Protein AF-A0A915KVC7-F1 (afdb_monomer_lite)

pLDDT: mean 89.59, std 7.78, range [52.22, 97.25]

Sequence (129 aa):
MKKVAAGINKNYAKTIGIAVDYRRVNHSLESLQLNVQRLKQYQSRLILFPKKLSKPAKGDSTAEEIKLATQYQGMIMPIKQSKRVEKARAITEEEKKLRAYETLRRAISEKRLKGFREKKAKEAAEELK

Organism: Romanomermis culicivorax (NCBI:txid13658)

Structure (mmCIF, N/CA/C/O backbone):
data_AF-A0A915KVC7-F1
#
_entry.id   AF-A0A915KVC7-F1
#
loop_
_atom_site.group_PDB
_atom_site.id
_atom_site.type_symbol
_atom_site.label_atom_id
_atom_site.label_alt_id
_atom_site.label_comp_id
_atom_site.label_asym_id
_atom_site.label_entity_id
_atom_site.label_seq_id
_atom_site.pdbx_PDB_ins_code
_atom_site.Cartn_x
_atom_site.Cartn_y
_atom_site.Cartn_z
_atom_site.occupancy
_atom_site.B_iso_or_equiv
_atom_site.auth_seq_id
_atom_site.auth_comp_id
_atom_site.auth_asym_id
_atom_site.auth_atom_id
_atom_site.pdbx_PDB_model_num
ATOM 1 N N . MET A 1 1 ? 3.855 1.426 7.289 1.00 52.22 1 MET A N 1
ATOM 2 C CA . MET A 1 1 ? 2.476 1.788 6.844 1.00 52.22 1 MET A CA 1
ATOM 3 C C . MET A 1 1 ? 2.126 3.173 7.392 1.00 52.22 1 MET A C 1
ATOM 5 O O . MET A 1 1 ? 2.028 3.302 8.609 1.00 52.22 1 MET A O 1
ATOM 9 N N . LYS A 1 2 ? 1.995 4.217 6.554 1.00 54.59 2 LYS A N 1
ATOM 10 C CA . LYS A 1 2 ? 1.705 5.598 7.013 1.00 54.59 2 LYS A CA 1
ATOM 11 C C . LYS A 1 2 ? 0.273 5.702 7.579 1.00 54.59 2 LYS A C 1
ATOM 13 O O . LYS A 1 2 ? -0.660 6.041 6.865 1.00 54.59 2 LYS A O 1
ATOM 18 N N . LYS A 1 3 ? 0.111 5.394 8.871 1.00 56.16 3 LYS A N 1
ATOM 19 C CA . LYS A 1 3 ? -1.158 5.492 9.631 1.00 56.16 3 LYS A CA 1
ATOM 20 C C . LYS A 1 3 ? -1.612 6.925 9.886 1.00 56.16 3 LYS A C 1
ATOM 22 O O . LYS A 1 3 ? -2.801 7.157 10.067 1.00 56.16 3 LYS A O 1
ATOM 27 N N . VAL A 1 4 ? -0.668 7.867 9.849 1.00 60.62 4 VAL A N 1
ATOM 28 C CA . VAL A 1 4 ? -0.913 9.303 10.036 1.00 60.62 4 VAL A CA 1
ATOM 29 C C . VAL A 1 4 ? -1.982 9.805 9.061 1.00 60.62 4 VAL A C 1
ATOM 31 O O . VAL A 1 4 ? -2.880 10.529 9.465 1.00 60.62 4 VAL A O 1
ATOM 34 N N . ALA A 1 5 ? -1.974 9.319 7.814 1.00 73.19 5 ALA A N 1
ATOM 35 C CA . ALA A 1 5 ? -2.953 9.704 6.795 1.00 73.19 5 ALA A CA 1
ATOM 36 C C . ALA A 1 5 ? -4.383 9.183 7.059 1.00 73.19 5 ALA A C 1
ATOM 38 O O . ALA A 1 5 ? -5.342 9.724 6.518 1.00 73.19 5 ALA A O 1
ATOM 39 N N . ALA A 1 6 ? -4.539 8.142 7.883 1.00 81.31 6 ALA A N 1
ATOM 40 C CA . ALA A 1 6 ? -5.844 7.640 8.315 1.00 81.31 6 ALA A CA 1
ATOM 41 C C . ALA A 1 6 ? -6.291 8.229 9.668 1.00 81.31 6 ALA A C 1
ATOM 43 O O . ALA A 1 6 ? -7.367 7.884 10.139 1.00 81.31 6 ALA A O 1
ATOM 44 N N . GLY A 1 7 ? -5.479 9.081 10.307 1.00 85.75 7 GLY A N 1
ATOM 45 C CA . GLY A 1 7 ? -5.792 9.669 11.614 1.00 85.75 7 GLY A CA 1
ATOM 46 C C . GLY A 1 7 ? -5.665 8.705 12.801 1.00 85.75 7 GLY A C 1
ATOM 47 O O . GLY A 1 7 ? -6.163 9.000 13.882 1.00 85.75 7 GLY A O 1
ATOM 48 N N . ILE A 1 8 ? -5.004 7.551 12.635 1.00 86.88 8 ILE A N 1
ATOM 49 C CA . ILE A 1 8 ? -4.904 6.521 13.683 1.00 86.88 8 ILE A CA 1
ATOM 50 C C . ILE A 1 8 ? -3.520 6.557 14.331 1.00 86.88 8 ILE A C 1
ATOM 52 O O . ILE A 1 8 ? -2.500 6.347 13.665 1.00 86.88 8 ILE A O 1
ATOM 56 N N . ASN A 1 9 ? -3.472 6.751 15.650 1.00 89.25 9 ASN A N 1
ATOM 57 C CA . ASN A 1 9 ? -2.225 6.646 16.409 1.00 89.25 9 ASN A CA 1
ATOM 58 C C . ASN A 1 9 ? -1.683 5.201 16.364 1.00 89.25 9 ASN A C 1
ATOM 60 O O . ASN A 1 9 ? -2.435 4.236 16.484 1.00 89.25 9 ASN A O 1
ATOM 64 N N . LYS A 1 10 ? -0.362 5.031 16.221 1.00 87.12 10 LYS A N 1
ATOM 65 C CA . LYS A 1 10 ? 0.310 3.720 16.166 1.00 87.12 10 LYS A CA 1
ATOM 66 C C . LYS A 1 10 ? 0.043 2.840 17.392 1.00 87.12 10 LYS A C 1
ATOM 68 O O . LYS A 1 10 ? -0.081 1.629 17.226 1.00 87.12 10 LYS A O 1
ATOM 73 N N . ASN A 1 11 ? -0.043 3.434 18.581 1.00 89.94 11 ASN A N 1
ATOM 74 C CA . ASN A 1 11 ? -0.265 2.692 19.823 1.00 89.94 11 ASN A CA 1
ATOM 75 C C . ASN A 1 11 ? -1.730 2.261 19.922 1.00 89.94 11 ASN A C 1
ATOM 77 O O . ASN A 1 11 ? -2.006 1.097 20.187 1.00 89.94 11 ASN A O 1
ATOM 81 N N . TYR A 1 12 ? -2.649 3.169 19.585 1.00 89.62 12 TYR A N 1
ATOM 82 C CA . TYR A 1 12 ? -4.079 2.874 19.524 1.00 89.62 12 TYR A CA 1
ATOM 83 C C . TYR A 1 12 ? -4.419 1.833 18.447 1.00 89.62 12 TYR A C 1
ATOM 85 O O . TYR A 1 12 ? -5.225 0.942 18.665 1.00 89.62 12 TYR A O 1
ATOM 93 N N . ALA A 1 13 ? -3.743 1.864 17.296 1.00 91.62 13 ALA A N 1
ATOM 94 C CA . ALA A 1 13 ? -3.941 0.870 16.243 1.00 91.62 13 ALA A CA 1
ATOM 95 C C . ALA A 1 13 ? -3.709 -0.571 16.746 1.00 91.62 13 ALA A C 1
ATOM 97 O O . ALA A 1 13 ? -4.460 -1.469 16.378 1.00 91.62 13 ALA A O 1
ATOM 98 N N . LYS A 1 14 ? -2.705 -0.787 17.611 1.00 91.69 14 LYS A N 1
ATOM 99 C CA . LYS A 1 14 ? -2.416 -2.112 18.185 1.00 91.69 14 LYS A CA 1
ATOM 100 C C . LYS A 1 14 ? -3.537 -2.599 19.106 1.00 91.69 14 LYS A C 1
ATOM 102 O O . LYS A 1 14 ? -3.822 -3.789 19.105 1.00 91.69 14 LYS A O 1
ATOM 107 N N . THR A 1 15 ? -4.183 -1.701 19.855 1.00 91.12 15 THR A N 1
ATOM 108 C CA . THR A 1 15 ? -5.251 -2.074 20.798 1.00 91.12 15 THR A CA 1
ATOM 109 C C . THR A 1 15 ? -6.544 -2.474 20.094 1.00 91.12 15 THR A C 1
ATOM 111 O O . THR A 1 15 ? -7.278 -3.300 20.614 1.00 91.12 15 THR A O 1
ATOM 114 N N . ILE A 1 16 ? -6.802 -1.937 18.897 1.00 91.12 16 ILE A N 1
ATOM 115 C CA . ILE A 1 16 ? -7.982 -2.266 18.075 1.00 91.12 16 ILE A CA 1
ATOM 116 C C . ILE A 1 16 ? -7.727 -3.390 17.050 1.00 91.12 16 ILE A C 1
ATOM 118 O O . ILE A 1 16 ? -8.473 -3.539 16.080 1.00 91.12 16 ILE A O 1
ATOM 122 N N . GLY A 1 17 ? -6.642 -4.156 17.220 1.00 90.62 17 GLY A N 1
ATOM 123 C CA . GLY A 1 17 ? -6.339 -5.323 16.383 1.00 90.62 17 GLY A CA 1
ATOM 124 C C . GLY A 1 17 ? -5.716 -5.017 15.015 1.00 90.62 17 GLY A C 1
ATOM 125 O O . GLY A 1 17 ? -5.713 -5.874 14.136 1.00 90.62 17 GLY A O 1
ATOM 126 N N . ILE A 1 18 ? -5.162 -3.818 14.799 1.00 92.06 18 ILE A N 1
ATOM 127 C CA . ILE A 1 18 ? -4.466 -3.477 13.548 1.00 92.06 18 ILE A CA 1
ATOM 128 C C . ILE A 1 18 ? -2.964 -3.729 13.703 1.00 92.06 18 ILE A C 1
ATOM 130 O O . ILE A 1 18 ? -2.273 -3.036 14.455 1.00 92.06 18 ILE A O 1
ATOM 134 N N . ALA A 1 19 ? -2.421 -4.651 12.906 1.00 90.50 19 ALA A N 1
ATOM 135 C CA . ALA A 1 19 ? -0.983 -4.912 12.855 1.00 90.50 19 ALA A CA 1
ATOM 136 C C . ALA A 1 19 ? -0.182 -3.681 12.375 1.00 90.50 19 ALA A C 1
ATOM 138 O O . ALA A 1 19 ? -0.579 -2.929 11.475 1.00 90.50 19 ALA A O 1
ATOM 139 N N . VAL A 1 20 ? 0.970 -3.433 13.004 1.00 89.62 20 VAL A N 1
ATOM 140 C CA . VAL A 1 20 ? 1.751 -2.200 12.824 1.00 89.62 20 VAL A CA 1
ATOM 141 C C . VAL A 1 20 ? 3.196 -2.513 12.472 1.00 89.62 20 VAL A C 1
ATOM 143 O O . VAL A 1 20 ? 3.964 -2.893 13.346 1.00 89.62 20 VAL A O 1
ATOM 146 N N . ASP A 1 21 ? 3.580 -2.246 11.223 1.00 90.25 21 ASP A N 1
ATOM 147 C CA . ASP A 1 21 ? 4.980 -2.281 10.791 1.00 90.25 21 ASP A CA 1
ATOM 148 C C . ASP A 1 21 ? 5.503 -0.865 10.490 1.00 90.25 21 ASP A C 1
ATOM 150 O O . ASP A 1 21 ? 4.941 -0.131 9.656 1.00 90.25 21 ASP A O 1
ATOM 154 N N . TYR A 1 22 ? 6.563 -0.488 11.210 1.00 86.06 22 TYR A N 1
ATOM 155 C CA . TYR A 1 22 ? 7.241 0.805 11.120 1.00 86.06 22 TYR A CA 1
ATOM 156 C C . TYR A 1 22 ? 8.294 0.846 10.010 1.00 86.06 22 TYR A C 1
ATOM 158 O O . TYR A 1 22 ? 8.557 1.923 9.487 1.00 86.06 22 TYR A O 1
ATOM 166 N N . ARG A 1 23 ? 8.847 -0.307 9.612 1.00 88.75 23 ARG A N 1
ATOM 167 C CA . ARG A 1 23 ? 9.885 -0.394 8.573 1.00 88.75 23 ARG A CA 1
ATOM 168 C C . ARG A 1 23 ? 9.311 -0.190 7.175 1.00 88.75 23 ARG A C 1
ATOM 170 O O . ARG A 1 23 ? 10.007 0.233 6.261 1.00 88.75 23 ARG A O 1
ATOM 177 N N . ARG A 1 24 ? 8.017 -0.469 7.001 1.00 87.25 24 ARG A N 1
ATOM 178 C CA . ARG A 1 24 ? 7.346 -0.390 5.701 1.00 87.25 24 ARG A CA 1
ATOM 179 C C . ARG A 1 24 ? 7.121 1.052 5.231 1.00 87.25 24 ARG A C 1
ATOM 181 O O . ARG A 1 24 ? 6.284 1.765 5.806 1.00 87.25 24 ARG A O 1
ATOM 188 N N . VAL A 1 25 ? 7.751 1.401 4.110 1.00 87.50 25 VAL A N 1
ATOM 189 C CA . VAL A 1 25 ? 7.591 2.659 3.358 1.00 87.50 25 VAL A CA 1
ATOM 190 C C . VAL A 1 25 ? 6.712 2.426 2.118 1.00 87.50 25 VAL A C 1
ATOM 192 O O . VAL A 1 25 ? 6.682 1.327 1.575 1.00 87.50 25 VAL A O 1
ATOM 195 N N . ASN A 1 26 ? 5.950 3.440 1.696 1.00 86.88 26 ASN A N 1
ATOM 196 C CA . ASN A 1 26 ? 5.190 3.406 0.442 1.00 86.88 26 ASN A CA 1
ATOM 197 C C . ASN A 1 26 ? 5.889 4.316 -0.575 1.00 86.88 26 ASN A C 1
ATOM 199 O O . ASN A 1 26 ? 6.118 5.484 -0.263 1.00 86.88 26 ASN A O 1
ATOM 203 N N . HIS A 1 27 ? 6.168 3.799 -1.771 1.00 90.19 27 HIS A N 1
ATOM 204 C CA . HIS A 1 27 ? 6.756 4.571 -2.874 1.00 90.19 27 HIS A CA 1
ATOM 205 C C . HIS A 1 27 ? 5.704 5.149 -3.831 1.00 90.19 27 HIS A C 1
ATOM 207 O O . HIS A 1 27 ? 5.982 6.118 -4.526 1.00 90.19 27 HIS A O 1
ATOM 213 N N . SER A 1 28 ? 4.488 4.592 -3.842 1.00 92.19 28 SER A N 1
ATOM 214 C CA . SER A 1 28 ? 3.379 5.055 -4.681 1.00 92.19 28 SER A CA 1
ATOM 215 C C . SER A 1 28 ? 2.255 5.686 -3.858 1.00 92.19 28 SER A C 1
ATOM 217 O O . SER A 1 28 ? 1.928 5.229 -2.757 1.00 92.19 28 SER A O 1
ATOM 219 N N . LEU A 1 29 ? 1.631 6.728 -4.415 1.00 91.38 29 LEU A N 1
ATOM 220 C CA . LEU A 1 29 ? 0.472 7.396 -3.815 1.00 91.38 29 LEU A CA 1
ATOM 221 C C . LEU A 1 29 ? -0.786 6.523 -3.871 1.00 91.38 29 LEU A C 1
ATOM 223 O O . LEU A 1 29 ? -1.522 6.449 -2.890 1.00 91.38 29 LEU A O 1
ATOM 227 N N . GLU A 1 30 ? -0.987 5.800 -4.970 1.00 90.81 30 GLU A N 1
ATOM 228 C CA . GLU A 1 30 ? -2.136 4.910 -5.177 1.00 90.81 30 GLU A CA 1
ATOM 229 C C . GLU A 1 30 ? -2.243 3.854 -4.068 1.00 90.81 30 GLU A C 1
ATOM 231 O O . GLU A 1 30 ? -3.291 3.678 -3.440 1.00 90.81 30 GLU A O 1
ATOM 236 N N . SER A 1 31 ? -1.121 3.195 -3.749 1.00 88.62 31 SER A N 1
ATOM 237 C CA . SER A 1 31 ? -1.079 2.189 -2.683 1.00 88.62 31 SER A CA 1
ATOM 238 C C . SER A 1 31 ? -1.321 2.803 -1.304 1.00 88.62 31 SER A C 1
ATOM 240 O O . SER A 1 31 ? -1.917 2.165 -0.431 1.00 88.62 31 SER A O 1
ATOM 242 N N . LEU A 1 32 ? -0.879 4.043 -1.077 1.00 90.50 32 LEU A N 1
ATOM 243 C CA . LEU A 1 32 ? -1.139 4.758 0.166 1.00 90.50 32 LEU A CA 1
ATOM 244 C C . LEU A 1 32 ? -2.636 5.049 0.319 1.00 90.50 32 LEU A C 1
ATOM 246 O O . LEU A 1 32 ? -3.197 4.732 1.367 1.00 90.50 32 LEU A O 1
ATOM 250 N N . GLN A 1 33 ? -3.275 5.598 -0.713 1.00 90.94 33 GLN A N 1
ATOM 251 C CA . GLN A 1 33 ? -4.699 5.938 -0.706 1.00 90.94 33 GLN A CA 1
ATOM 252 C C . GLN A 1 33 ? -5.580 4.704 -0.485 1.00 90.94 33 GLN A C 1
ATOM 254 O O . GLN A 1 33 ? -6.429 4.716 0.407 1.00 90.94 33 GLN A O 1
ATOM 259 N N . LEU A 1 34 ? -5.313 3.605 -1.199 1.00 90.25 34 LEU A N 1
ATOM 260 C CA . LEU A 1 34 ? -6.045 2.344 -1.037 1.00 90.25 34 LEU A CA 1
ATOM 261 C C . LEU A 1 34 ? -5.946 1.810 0.399 1.00 90.25 34 LEU A C 1
ATOM 263 O O . LEU A 1 34 ? -6.937 1.384 0.994 1.00 90.25 34 LEU A O 1
ATOM 267 N N . ASN A 1 35 ? -4.754 1.874 0.997 1.00 90.56 35 ASN A N 1
ATOM 268 C CA . ASN A 1 35 ? -4.548 1.456 2.382 1.00 90.56 35 ASN A CA 1
ATOM 269 C C . ASN A 1 35 ? -5.276 2.363 3.384 1.00 90.56 35 ASN A C 1
ATOM 271 O O . ASN A 1 35 ? -5.837 1.863 4.356 1.00 90.56 35 ASN A O 1
ATOM 275 N N . VAL A 1 36 ? -5.282 3.680 3.163 1.00 91.31 36 VAL A N 1
ATOM 276 C CA . VAL A 1 36 ? -6.027 4.627 4.009 1.00 91.31 36 VAL A CA 1
ATOM 277 C C . VAL A 1 36 ? -7.525 4.340 3.933 1.00 91.31 36 VAL A C 1
ATOM 279 O O . VAL A 1 36 ? -8.178 4.254 4.971 1.00 91.31 36 VAL A O 1
ATOM 282 N N . GLN A 1 37 ? -8.059 4.115 2.732 1.00 91.75 37 GLN A N 1
ATOM 283 C CA . GLN A 1 37 ? -9.462 3.754 2.537 1.00 91.75 37 GLN A CA 1
ATOM 284 C C . GLN A 1 37 ? -9.810 2.437 3.243 1.00 91.75 37 GLN A C 1
ATOM 286 O O . GLN A 1 37 ? -10.812 2.373 3.953 1.00 91.75 37 GLN A O 1
ATOM 291 N N . ARG A 1 38 ? -8.949 1.414 3.139 1.00 92.00 38 ARG A N 1
ATOM 292 C CA . ARG A 1 38 ? -9.120 0.135 3.848 1.00 92.00 38 ARG A CA 1
ATOM 293 C C . ARG A 1 38 ? -9.154 0.315 5.367 1.00 92.00 38 ARG A C 1
ATOM 295 O O . ARG A 1 38 ? -9.966 -0.319 6.033 1.00 92.00 38 ARG A O 1
ATOM 302 N N . LEU A 1 39 ? -8.293 1.168 5.923 1.00 92.75 39 LEU A N 1
ATOM 303 C CA . LEU A 1 39 ? -8.268 1.438 7.365 1.00 92.75 39 LEU A CA 1
ATOM 304 C C . LEU A 1 39 ? -9.523 2.181 7.835 1.00 92.75 39 LEU A C 1
ATOM 306 O O . LEU A 1 39 ? -10.078 1.820 8.868 1.00 92.75 39 LEU A O 1
ATOM 310 N N . LYS A 1 40 ? -10.011 3.158 7.062 1.00 92.25 40 LYS A N 1
ATOM 311 C CA . LYS A 1 40 ? -11.281 3.842 7.354 1.00 92.25 40 LYS A CA 1
ATOM 312 C C . LYS A 1 40 ? -12.467 2.876 7.300 1.00 92.25 40 LYS A C 1
ATOM 314 O O . LYS A 1 40 ? -13.310 2.887 8.188 1.00 92.25 40 LYS A O 1
ATOM 319 N N . GLN A 1 41 ? -12.490 1.987 6.306 1.00 92.81 41 GLN A N 1
ATOM 320 C CA . GLN A 1 41 ? -13.522 0.958 6.190 1.00 92.81 41 GLN A CA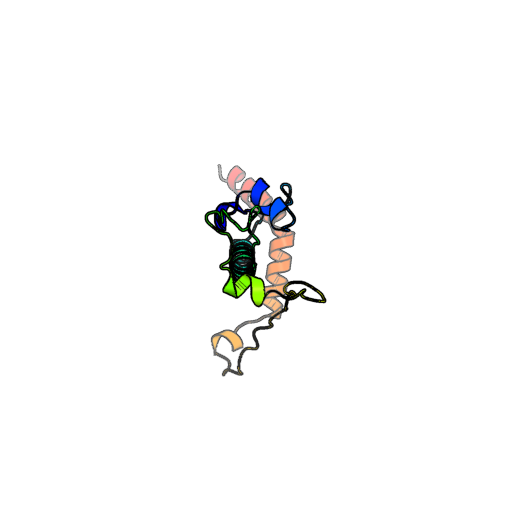 1
ATOM 321 C C . GLN A 1 41 ? -13.480 -0.038 7.359 1.00 92.81 41 GLN A C 1
ATOM 323 O O . GLN A 1 41 ? -14.531 -0.415 7.873 1.00 92.81 41 GLN A O 1
ATOM 328 N N . TYR A 1 42 ? -12.285 -0.436 7.811 1.00 93.69 42 TYR A N 1
ATOM 329 C CA . TYR A 1 42 ? -12.134 -1.254 9.016 1.00 93.69 42 TYR A CA 1
ATOM 330 C C . TYR A 1 42 ? -12.735 -0.554 10.236 1.00 93.69 42 TYR A C 1
ATOM 332 O O . TYR A 1 42 ? -13.551 -1.150 10.926 1.00 93.69 42 TYR A O 1
ATOM 340 N N . GLN A 1 43 ? -12.391 0.719 10.461 1.00 90.62 43 GLN A N 1
ATOM 341 C CA . GLN A 1 43 ? -12.918 1.491 11.588 1.00 90.62 43 GLN A CA 1
ATOM 342 C C . GLN A 1 43 ? -14.440 1.626 11.554 1.00 90.62 43 GLN A C 1
ATOM 344 O O . GLN A 1 43 ? -15.067 1.455 12.586 1.00 90.62 43 GLN A O 1
ATOM 349 N N . SER A 1 44 ? -15.039 1.859 10.381 1.00 91.12 44 SER A N 1
ATOM 350 C CA . SER A 1 44 ? -16.503 1.957 10.257 1.00 91.12 44 SER A CA 1
ATOM 351 C C . SER A 1 44 ? -17.251 0.658 10.576 1.00 91.12 44 SER A C 1
ATOM 353 O O . SER A 1 44 ? -18.440 0.695 10.856 1.00 91.12 44 SER A O 1
ATOM 355 N N . ARG A 1 45 ? -16.572 -0.493 10.492 1.00 91.56 45 ARG A N 1
ATOM 356 C CA . ARG A 1 45 ? -17.147 -1.822 10.763 1.00 91.56 45 ARG A CA 1
ATOM 357 C C . ARG A 1 45 ? -16.778 -2.358 12.142 1.00 91.56 45 ARG A C 1
ATOM 359 O O . ARG A 1 45 ? -17.264 -3.416 12.528 1.00 91.56 45 ARG A O 1
ATOM 366 N N . LEU A 1 46 ? -15.860 -1.695 12.837 1.00 92.12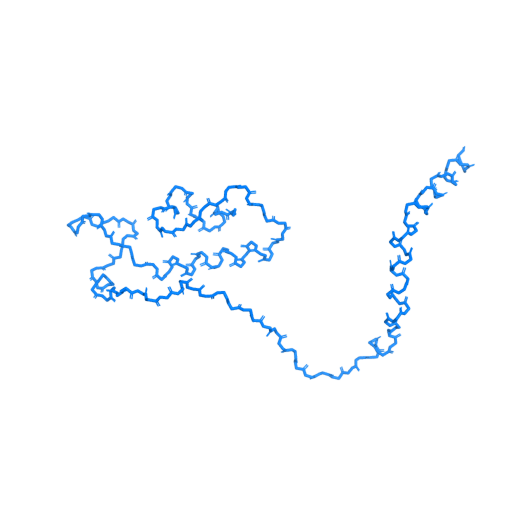 46 LEU A N 1
ATOM 367 C CA . LEU A 1 46 ? -15.369 -2.131 14.131 1.00 92.12 46 LEU A CA 1
ATOM 368 C C . LEU A 1 46 ? -16.375 -1.717 15.206 1.00 92.12 46 LEU A C 1
ATOM 370 O O . LEU A 1 46 ? -16.582 -0.527 15.417 1.00 92.12 46 LEU A O 1
ATOM 374 N N . ILE A 1 47 ? -16.938 -2.695 15.911 1.00 93.25 47 ILE A N 1
ATOM 375 C CA . ILE A 1 47 ? -17.732 -2.457 17.119 1.00 93.25 47 ILE A CA 1
ATOM 376 C C . ILE A 1 47 ? -16.767 -2.483 18.306 1.00 93.25 47 ILE A C 1
ATOM 378 O O . ILE A 1 47 ? -16.166 -3.523 18.591 1.00 93.25 47 ILE A O 1
ATOM 382 N N . LEU A 1 48 ? -16.566 -1.338 18.964 1.00 92.94 48 LEU A N 1
ATOM 383 C CA . LEU A 1 48 ? -15.635 -1.216 20.089 1.00 92.94 48 LEU A CA 1
ATOM 384 C C . LEU A 1 48 ? -16.400 -1.225 21.410 1.00 92.94 48 LEU A C 1
ATOM 386 O O . LEU A 1 48 ? -17.189 -0.330 21.696 1.00 92.94 48 LEU A O 1
ATOM 390 N N . PHE A 1 49 ? -16.145 -2.236 22.233 1.00 91.88 49 PHE A N 1
ATOM 391 C CA . PHE A 1 49 ? -16.786 -2.354 23.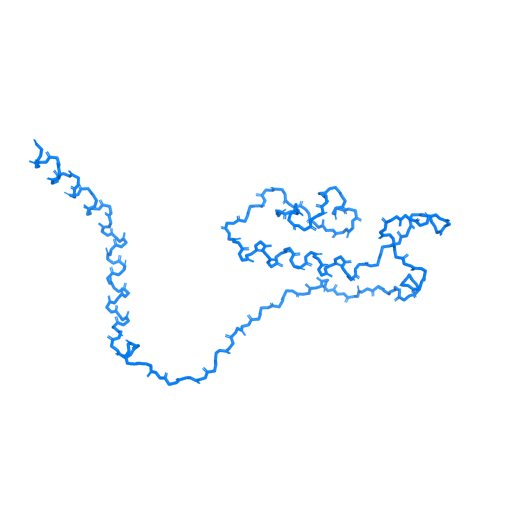536 1.00 91.88 49 PHE A CA 1
ATOM 392 C C . PHE A 1 49 ? -16.152 -1.388 24.546 1.00 91.88 49 PHE A C 1
ATOM 394 O O . PHE A 1 49 ? -14.919 -1.309 24.619 1.00 91.88 49 PHE A O 1
ATOM 401 N N . PRO A 1 50 ? -16.960 -0.712 25.382 1.00 92.50 50 PRO A N 1
ATOM 402 C CA . PRO A 1 50 ? -16.438 0.139 26.434 1.00 92.50 50 PRO A CA 1
ATOM 403 C C . PRO A 1 50 ? -15.734 -0.699 27.500 1.00 92.50 50 PRO A C 1
ATOM 405 O O . PRO A 1 50 ? -16.203 -1.765 27.899 1.00 92.50 50 PRO A O 1
ATOM 408 N N . LYS A 1 51 ? -14.629 -0.178 28.047 1.00 89.94 51 LYS A N 1
ATOM 409 C CA . LYS A 1 51 ? -13.919 -0.837 29.163 1.00 89.94 51 LYS A CA 1
ATOM 410 C C . LYS A 1 51 ? -14.793 -0.990 30.409 1.00 89.94 51 LYS A C 1
ATOM 412 O O . LYS A 1 51 ? -14.601 -1.916 31.190 1.00 89.94 51 LYS A O 1
ATOM 417 N N . LYS A 1 52 ? -15.709 -0.042 30.625 1.00 89.56 52 LYS A N 1
ATOM 418 C CA . LYS A 1 52 ? -16.707 -0.062 31.696 1.00 89.56 52 LYS A CA 1
ATOM 419 C C . LYS A 1 52 ? -18.066 0.260 31.088 1.00 89.56 52 LYS A C 1
ATOM 421 O O . LYS A 1 52 ? -18.257 1.370 30.605 1.00 89.56 52 LYS A O 1
ATOM 426 N N . LEU A 1 53 ? -19.014 -0.674 31.173 1.00 85.88 53 LEU A N 1
ATOM 427 C CA . LEU A 1 53 ? -20.368 -0.508 30.622 1.00 85.88 53 LEU A CA 1
ATOM 428 C C . LEU A 1 53 ? -21.110 0.712 31.197 1.00 85.88 53 LEU A C 1
ATOM 430 O O . LEU A 1 53 ? -21.903 1.332 30.502 1.00 85.88 53 LEU A O 1
ATOM 434 N N . SER A 1 54 ? -20.820 1.089 32.445 1.00 88.19 54 SER A N 1
ATOM 435 C CA . SER A 1 54 ? -21.423 2.252 33.109 1.00 88.19 54 SER A CA 1
ATOM 436 C C . SER A 1 54 ? -20.829 3.602 32.696 1.00 88.19 54 SER A C 1
ATOM 438 O O . SER A 1 54 ? -21.416 4.638 32.997 1.00 88.19 54 SER A O 1
ATOM 440 N N . LYS A 1 55 ? -19.654 3.618 32.053 1.00 87.88 55 LYS A N 1
ATOM 441 C CA . LYS A 1 55 ? -18.954 4.840 31.628 1.00 87.88 55 LYS A CA 1
ATOM 442 C C . LYS A 1 55 ? -18.354 4.640 30.230 1.00 87.88 55 LYS A C 1
ATOM 444 O O . LYS A 1 55 ? -17.134 4.473 30.127 1.00 87.88 55 LYS A O 1
ATOM 449 N N . PRO A 1 56 ? -19.190 4.628 29.175 1.00 88.50 56 PRO A N 1
ATOM 450 C CA . PRO A 1 56 ? -18.702 4.564 27.804 1.00 88.50 56 PRO A CA 1
ATOM 451 C C . PRO A 1 56 ? -17.883 5.818 27.469 1.00 88.50 56 PRO A C 1
ATOM 453 O O . PRO A 1 56 ? -18.243 6.937 27.840 1.00 88.50 56 PRO A O 1
ATOM 456 N N . ALA A 1 57 ? -16.751 5.624 26.800 1.00 87.94 57 ALA A N 1
ATOM 457 C CA . ALA A 1 57 ? -15.849 6.678 26.368 1.00 87.94 57 ALA A CA 1
ATOM 458 C C . ALA A 1 57 ? -16.143 7.117 24.926 1.00 87.94 57 ALA A C 1
ATOM 460 O O . ALA A 1 57 ? -16.894 6.491 24.176 1.00 87.94 57 ALA A O 1
ATOM 461 N N . LYS A 1 58 ? -15.511 8.219 24.508 1.00 82.81 58 LYS A N 1
ATOM 462 C CA . LYS A 1 58 ? -15.623 8.722 23.137 1.00 82.81 58 LYS A CA 1
ATOM 463 C C . LYS A 1 58 ? -14.995 7.724 22.158 1.00 82.81 58 LYS A C 1
ATOM 465 O O . LYS A 1 58 ? -13.779 7.545 22.162 1.00 82.81 58 LYS A O 1
ATOM 470 N N . GLY A 1 59 ? -15.826 7.148 21.291 1.00 82.19 59 GLY A N 1
ATOM 471 C CA . GLY A 1 59 ? -15.422 6.162 20.285 1.00 82.19 59 GLY A CA 1
ATOM 472 C C . GLY A 1 59 ? -15.799 4.719 20.621 1.00 82.19 59 GLY A C 1
ATOM 473 O O . GLY A 1 59 ? -15.527 3.845 19.802 1.00 82.19 59 GLY A O 1
ATOM 474 N N . ASP A 1 60 ? -16.422 4.481 21.778 1.00 88.31 60 ASP A N 1
ATOM 475 C CA . ASP A 1 60 ? -17.073 3.205 22.076 1.00 88.31 60 ASP A CA 1
ATOM 476 C C . ASP A 1 60 ? -18.415 3.109 21.333 1.00 88.31 60 ASP A C 1
ATOM 478 O O . ASP A 1 60 ? -19.068 4.119 21.051 1.00 88.31 60 ASP A O 1
ATOM 482 N N . SER A 1 61 ? -18.817 1.883 21.018 1.00 89.62 61 SER A N 1
ATOM 483 C CA . SER A 1 61 ? -20.080 1.575 20.354 1.00 89.62 61 SER A CA 1
ATOM 484 C C . SER A 1 61 ? -21.281 1.768 21.275 1.00 89.62 61 SER A C 1
ATOM 486 O O . SER A 1 61 ? -21.186 1.668 22.503 1.00 89.62 61 SER A O 1
ATOM 488 N N . THR A 1 62 ? -22.440 2.031 20.673 1.00 89.31 62 THR A N 1
ATOM 489 C CA . THR A 1 62 ? -23.697 2.175 21.416 1.00 89.31 62 THR A CA 1
ATOM 490 C C . THR A 1 62 ? -24.163 0.825 21.969 1.00 89.31 62 THR A C 1
ATOM 492 O O . THR A 1 62 ? -23.779 -0.243 21.487 1.00 89.31 62 THR A O 1
ATOM 495 N N . ALA A 1 63 ? -25.029 0.848 22.985 1.00 87.62 63 ALA A N 1
ATOM 496 C CA . ALA A 1 63 ? -25.575 -0.379 23.569 1.00 87.62 63 ALA A CA 1
ATOM 497 C C . ALA A 1 63 ? -26.362 -1.232 22.551 1.00 87.62 63 ALA A C 1
ATOM 499 O O . ALA A 1 63 ? -26.454 -2.447 22.714 1.00 87.62 63 ALA A O 1
ATOM 500 N N . GLU A 1 64 ? -26.916 -0.613 21.506 1.00 88.62 64 GLU A N 1
ATOM 501 C CA . GLU A 1 64 ? -27.628 -1.297 20.421 1.00 88.62 64 GLU A CA 1
ATOM 502 C C . GLU A 1 64 ? -26.662 -2.048 19.498 1.00 88.62 64 GLU A C 1
ATOM 504 O O . GLU A 1 64 ? -26.848 -3.239 19.249 1.00 88.62 64 GLU A O 1
ATOM 509 N N . GLU A 1 65 ? -25.577 -1.396 19.069 1.00 88.06 65 GLU A N 1
ATOM 510 C CA . GLU A 1 65 ? -24.517 -2.023 18.266 1.00 88.06 65 GLU A CA 1
ATOM 511 C C . GLU A 1 65 ? -23.853 -3.181 19.013 1.00 88.06 65 GLU A C 1
ATOM 513 O O . GLU A 1 65 ? -23.586 -4.234 18.437 1.00 88.06 65 GLU A O 1
ATOM 518 N N . ILE A 1 66 ? -23.633 -3.009 20.318 1.00 90.00 66 ILE A N 1
ATOM 519 C CA . ILE A 1 66 ? -23.052 -4.035 21.185 1.00 90.00 66 ILE A CA 1
ATOM 520 C C . ILE A 1 66 ? -23.929 -5.293 21.233 1.00 90.00 66 ILE A C 1
ATOM 522 O O . ILE A 1 66 ? -23.400 -6.401 21.219 1.00 90.00 66 ILE A O 1
ATOM 526 N N . LYS A 1 67 ? -25.259 -5.150 21.258 1.00 91.19 67 LYS A N 1
ATOM 527 C CA . LYS A 1 67 ? -26.180 -6.300 21.252 1.00 91.19 67 LYS A CA 1
ATOM 528 C C . LYS A 1 67 ? -26.193 -7.035 19.913 1.00 91.19 67 LYS A C 1
ATOM 530 O O . LYS A 1 67 ? -26.383 -8.246 19.891 1.00 91.19 67 LYS A O 1
ATOM 535 N N . LEU A 1 68 ? -25.989 -6.312 18.813 1.00 92.12 68 LEU A N 1
ATOM 536 C CA . LEU A 1 68 ? -25.883 -6.883 17.467 1.00 92.12 68 LEU A CA 1
ATOM 537 C C . LEU A 1 68 ? -24.512 -7.518 17.196 1.00 92.12 68 LEU A C 1
ATOM 539 O O . LEU A 1 68 ? -24.337 -8.200 16.182 1.00 92.12 68 LEU A O 1
ATOM 543 N N . ALA A 1 69 ? -23.530 -7.286 18.069 1.00 91.00 69 ALA A N 1
ATOM 544 C CA . ALA A 1 69 ? -22.182 -7.785 17.887 1.00 91.00 69 ALA A CA 1
ATOM 545 C C . ALA A 1 69 ? -22.167 -9.319 17.880 1.00 91.00 69 ALA A C 1
ATOM 547 O O . ALA A 1 69 ? -22.536 -9.984 18.846 1.00 91.00 69 ALA A O 1
ATOM 548 N N . THR A 1 70 ? -21.680 -9.879 16.780 1.00 93.00 70 THR A N 1
ATOM 549 C CA . THR A 1 70 ? -21.462 -11.315 16.606 1.00 93.00 70 THR A CA 1
ATOM 550 C C . THR A 1 70 ? -20.013 -11.558 16.210 1.00 93.00 70 THR A C 1
ATOM 552 O O . THR A 1 70 ? -19.357 -10.701 15.609 1.00 93.00 70 THR A O 1
ATOM 555 N N . GLN A 1 71 ? -19.475 -12.725 16.569 1.00 91.50 71 GLN A N 1
ATOM 556 C CA . GLN A 1 71 ? -18.119 -13.076 16.172 1.00 91.50 71 GLN A CA 1
ATOM 557 C C . GLN A 1 71 ? -18.080 -13.358 14.669 1.00 91.50 71 GLN A C 1
ATOM 559 O O . GLN A 1 71 ? -18.720 -14.284 14.176 1.00 91.50 71 GLN A O 1
ATOM 564 N N . TYR A 1 72 ? -17.281 -12.581 13.942 1.00 91.00 72 TYR A N 1
ATOM 565 C CA . TYR A 1 72 ? -17.027 -12.853 12.536 1.00 91.00 72 TYR A CA 1
ATOM 566 C C . TYR A 1 72 ? -16.098 -14.065 12.392 1.00 91.00 72 TYR A C 1
ATOM 568 O O . TYR A 1 72 ? -14.984 -14.065 12.921 1.00 91.00 72 TYR A O 1
ATOM 576 N N . GLN A 1 73 ? -16.539 -15.085 11.656 1.00 92.31 73 GLN A N 1
ATOM 577 C CA . GLN A 1 73 ? -15.725 -16.253 11.328 1.00 92.31 73 GLN A CA 1
ATOM 578 C C . GLN A 1 73 ? -15.070 -16.086 9.950 1.00 92.31 73 GLN A C 1
ATOM 580 O O . GLN A 1 73 ? -15.722 -15.742 8.966 1.00 92.31 73 GLN A O 1
ATOM 585 N N . GLY A 1 74 ? -13.762 -16.342 9.876 1.00 91.00 74 GLY A N 1
ATOM 586 C CA . GLY A 1 74 ? -12.974 -16.282 8.644 1.00 91.00 74 GLY A CA 1
ATOM 587 C C . GLY A 1 74 ? -12.068 -15.053 8.529 1.00 91.00 74 GLY A C 1
ATOM 588 O O . GLY A 1 74 ? -11.783 -14.347 9.495 1.00 91.00 74 GLY A O 1
ATOM 589 N N . MET A 1 75 ? -11.568 -14.809 7.316 1.00 90.19 75 MET A N 1
ATOM 590 C CA . MET A 1 75 ? -10.588 -13.751 7.051 1.00 90.19 75 MET A CA 1
ATOM 591 C C . MET A 1 75 ? -11.245 -12.362 7.085 1.00 90.19 75 MET A C 1
ATOM 593 O O . MET A 1 75 ? -12.142 -12.071 6.291 1.00 90.19 75 MET A O 1
ATOM 597 N N . ILE A 1 76 ? -10.764 -11.478 7.963 1.00 90.56 76 ILE A N 1
ATOM 598 C CA . ILE A 1 76 ? -11.270 -10.104 8.089 1.00 90.56 76 ILE A CA 1
ATOM 599 C C . ILE A 1 76 ? -10.938 -9.304 6.822 1.00 90.56 76 ILE A C 1
ATOM 601 O O . ILE A 1 76 ? -9.773 -9.080 6.486 1.00 90.56 76 ILE A O 1
ATOM 605 N N . MET A 1 77 ? -11.982 -8.824 6.138 1.00 89.75 77 MET A N 1
ATOM 606 C CA . MET A 1 77 ? -11.900 -8.043 4.895 1.00 89.75 77 MET A CA 1
ATOM 607 C C . MET A 1 77 ? -10.930 -8.641 3.853 1.00 89.75 77 MET A C 1
ATOM 609 O O . MET A 1 77 ? -9.840 -8.089 3.628 1.00 89.75 77 MET A O 1
ATOM 613 N N . PRO A 1 78 ? -11.316 -9.733 3.172 1.00 90.69 78 PRO A N 1
ATOM 614 C CA . PRO A 1 78 ? -10.472 -10.370 2.166 1.00 90.69 78 PRO A CA 1
ATOM 615 C C . PRO A 1 78 ? -10.032 -9.380 1.080 1.00 90.69 78 PRO A C 1
ATOM 617 O O . PRO A 1 78 ? -10.817 -8.545 0.622 1.00 90.69 78 PRO A O 1
ATOM 620 N N . ILE A 1 79 ? -8.763 -9.448 0.674 1.00 88.12 79 ILE A N 1
ATOM 621 C CA . ILE A 1 79 ? -8.242 -8.612 -0.413 1.00 88.12 79 ILE A CA 1
ATOM 622 C C . ILE A 1 79 ? -8.784 -9.170 -1.727 1.00 88.12 79 ILE A C 1
ATOM 624 O O . ILE A 1 79 ? -8.436 -10.278 -2.125 1.00 88.12 79 ILE A O 1
ATOM 628 N N . LYS A 1 80 ? -9.631 -8.395 -2.405 1.00 87.38 80 LYS A N 1
ATOM 629 C CA . LYS A 1 80 ? -10.145 -8.743 -3.731 1.00 87.38 80 LYS A CA 1
ATOM 630 C C . LYS A 1 80 ? -9.292 -8.067 -4.795 1.00 87.38 80 LYS A C 1
ATOM 632 O O . LYS A 1 80 ? -9.127 -6.849 -4.770 1.00 87.38 80 LYS A O 1
ATOM 637 N N . GLN A 1 81 ? -8.776 -8.845 -5.739 1.00 87.12 81 GLN A N 1
ATOM 638 C CA . GLN A 1 81 ? -8.108 -8.301 -6.917 1.00 87.12 81 GLN A CA 1
ATOM 639 C C . GLN A 1 81 ? -9.171 -7.957 -7.963 1.00 87.12 81 GLN A C 1
ATOM 641 O O . GLN A 1 81 ? -9.592 -8.809 -8.742 1.00 87.12 81 GLN A O 1
ATOM 646 N N . SER A 1 82 ? -9.652 -6.714 -7.954 1.00 84.38 82 SER A N 1
ATOM 647 C CA . SER A 1 82 ? -10.566 -6.235 -8.991 1.00 84.38 82 SER A CA 1
ATOM 648 C C . SER A 1 82 ? -9.787 -5.976 -10.279 1.00 84.38 82 SER A C 1
ATOM 650 O O . SER A 1 82 ? -8.946 -5.077 -10.321 1.00 84.38 82 SER A O 1
ATOM 652 N N . LYS A 1 83 ? -10.084 -6.733 -11.336 1.00 87.00 83 LYS A N 1
ATOM 653 C CA . LYS A 1 83 ? -9.626 -6.414 -12.692 1.00 87.00 83 LYS A CA 1
ATOM 654 C C . LYS A 1 83 ? -10.617 -5.441 -13.318 1.00 87.00 83 LYS A C 1
ATOM 656 O O . LYS A 1 83 ? -11.816 -5.710 -13.333 1.00 87.00 83 LYS A O 1
ATOM 661 N N . ARG A 1 84 ? -10.124 -4.309 -13.819 1.00 87.62 84 ARG A N 1
ATOM 662 C CA . ARG A 1 84 ? -10.934 -3.417 -14.653 1.00 87.62 84 ARG A CA 1
ATOM 663 C C . ARG A 1 84 ? -10.989 -4.035 -16.043 1.00 87.62 84 ARG A C 1
ATOM 665 O O . ARG A 1 84 ? -9.965 -4.115 -16.710 1.00 87.62 84 ARG A O 1
ATOM 672 N N . VAL A 1 85 ? -12.158 -4.531 -16.428 1.00 89.94 85 VAL A N 1
ATOM 673 C CA . VAL A 1 85 ? -12.398 -5.023 -17.785 1.00 89.94 85 VAL A CA 1
ATOM 674 C C . VAL A 1 85 ? -12.863 -3.838 -18.615 1.00 89.94 85 VAL A C 1
ATOM 676 O O . VAL A 1 85 ? -13.915 -3.259 -18.343 1.00 89.94 85 VAL A O 1
ATOM 679 N N . GLU A 1 86 ? -12.048 -3.444 -19.586 1.00 90.00 86 GLU A N 1
ATOM 680 C CA . GLU A 1 86 ? -12.431 -2.410 -20.538 1.00 90.00 86 GLU A CA 1
ATOM 681 C C . GLU A 1 86 ? -13.440 -2.968 -21.543 1.00 90.00 86 GLU A C 1
ATOM 683 O O . GLU A 1 86 ? -13.360 -4.126 -21.956 1.00 90.00 86 GLU A O 1
ATOM 688 N N . LYS A 1 87 ? -14.411 -2.138 -21.933 1.00 92.69 87 LYS A N 1
ATOM 689 C CA . LYS A 1 87 ? -15.352 -2.487 -23.001 1.00 92.69 87 LYS A CA 1
ATOM 690 C C . LYS A 1 87 ? -14.640 -2.424 -24.351 1.00 92.69 87 LYS A C 1
ATOM 692 O O . LYS A 1 87 ? -13.721 -1.624 -24.526 1.00 92.69 87 LYS A O 1
ATOM 697 N N . ALA A 1 88 ? -15.108 -3.223 -25.309 1.00 92.12 88 ALA A N 1
ATOM 698 C CA . ALA A 1 88 ? -14.646 -3.132 -26.687 1.00 92.12 88 ALA A CA 1
ATOM 699 C C . ALA A 1 88 ? -14.891 -1.715 -27.231 1.00 92.12 88 ALA A C 1
ATOM 701 O O . ALA A 1 88 ? -15.973 -1.150 -27.060 1.00 92.12 88 ALA A O 1
ATOM 702 N N . ARG A 1 89 ? -13.864 -1.141 -27.858 1.00 93.56 89 ARG A N 1
ATOM 703 C CA . ARG A 1 89 ? -13.883 0.187 -28.478 1.00 93.56 89 ARG A CA 1
ATOM 704 C C . ARG A 1 89 ? -13.304 0.081 -29.885 1.00 93.56 89 ARG A C 1
ATOM 706 O O . ARG A 1 89 ? -12.505 -0.814 -30.157 1.00 93.56 89 ARG A O 1
ATOM 713 N N . ALA A 1 90 ? -13.727 0.974 -30.774 1.00 94.00 90 ALA A N 1
ATOM 714 C CA . ALA A 1 90 ? -13.146 1.066 -32.107 1.00 94.00 90 ALA A CA 1
ATOM 715 C C . ALA A 1 90 ? -11.676 1.505 -32.012 1.00 94.00 90 ALA A C 1
ATOM 717 O O . ALA A 1 90 ? -11.343 2.378 -31.212 1.00 94.00 90 ALA A O 1
ATOM 718 N N . ILE A 1 91 ? -10.819 0.894 -32.830 1.00 93.06 91 ILE A N 1
ATOM 719 C CA . ILE A 1 91 ? -9.382 1.190 -32.867 1.00 93.06 91 ILE A CA 1
ATOM 720 C C . ILE A 1 91 ? -9.175 2.552 -33.530 1.00 93.06 91 ILE A C 1
ATOM 722 O O . ILE A 1 91 ? -9.646 2.775 -34.651 1.00 93.06 91 ILE A O 1
ATOM 726 N N . THR A 1 92 ? -8.442 3.436 -32.859 1.00 95.12 92 THR A N 1
ATOM 727 C CA . THR A 1 92 ? -8.105 4.769 -33.375 1.00 95.12 92 THR A CA 1
ATOM 728 C C . THR A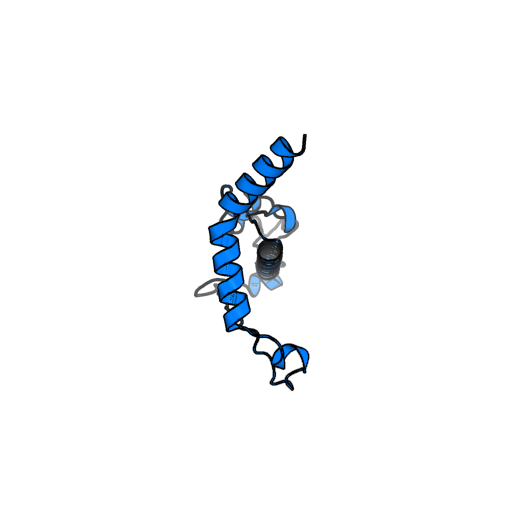 1 92 ? -7.044 4.698 -34.480 1.00 95.12 92 THR A C 1
ATOM 730 O O . THR A 1 92 ? -6.293 3.727 -34.597 1.00 95.12 92 THR A O 1
ATOM 733 N N . GLU A 1 93 ? -6.956 5.722 -35.333 1.00 92.94 93 GLU A N 1
ATOM 734 C CA . GLU A 1 93 ? -5.939 5.743 -36.395 1.00 92.94 93 GLU A CA 1
ATOM 735 C C . GLU A 1 93 ? -4.503 5.786 -35.856 1.00 92.94 93 GLU A C 1
ATOM 737 O O . GLU A 1 93 ? -3.596 5.222 -36.469 1.00 92.94 93 GLU A O 1
ATOM 742 N N . GLU A 1 94 ? -4.295 6.430 -34.707 1.00 91.94 94 GLU A N 1
ATOM 743 C CA . GLU A 1 94 ? -2.994 6.511 -34.038 1.00 91.94 94 GLU A CA 1
ATOM 744 C C . GLU A 1 94 ? -2.525 5.132 -33.562 1.00 91.94 94 GLU A C 1
ATOM 746 O O . GLU A 1 94 ? -1.386 4.739 -33.819 1.00 91.94 94 GLU A O 1
ATOM 751 N N . GLU A 1 95 ? -3.424 4.348 -32.958 1.00 90.88 95 GLU A N 1
ATOM 752 C CA . GLU A 1 95 ? -3.146 2.974 -32.523 1.00 90.88 95 GLU A CA 1
ATOM 753 C C . GLU A 1 95 ? -2.808 2.053 -33.702 1.00 90.88 95 GLU A C 1
ATOM 755 O O . GLU A 1 95 ? -1.941 1.190 -33.572 1.00 90.88 95 GLU A O 1
ATOM 760 N N . LYS A 1 96 ? -3.428 2.255 -34.874 1.00 91.31 96 LYS A N 1
ATOM 761 C CA . LYS A 1 96 ? -3.098 1.489 -36.092 1.00 91.31 96 LYS A CA 1
ATOM 762 C C . LYS A 1 96 ? -1.714 1.825 -36.645 1.00 91.31 96 LYS A C 1
ATOM 764 O O . LYS A 1 96 ? -1.046 0.954 -37.195 1.00 91.31 96 LYS A O 1
ATOM 769 N N . LYS A 1 97 ? -1.290 3.086 -36.533 1.00 94.69 97 LYS A N 1
ATOM 770 C CA . LYS A 1 97 ? 0.024 3.555 -37.007 1.00 94.69 97 LYS A CA 1
ATOM 771 C C . LYS A 1 97 ? 1.154 3.192 -36.034 1.00 94.69 97 LYS A C 1
ATOM 773 O O . LYS A 1 97 ? 2.322 3.198 -36.425 1.00 94.69 97 LYS A O 1
ATOM 778 N N . LEU A 1 98 ? 0.831 2.856 -34.783 1.00 93.69 98 LEU A N 1
ATOM 779 C CA . LEU A 1 98 ? 1.806 2.500 -33.757 1.00 93.69 98 LEU A CA 1
ATOM 780 C C . LEU A 1 98 ? 2.518 1.173 -34.075 1.00 93.69 98 LEU A C 1
ATOM 782 O O . LEU A 1 98 ? 1.948 0.086 -34.003 1.00 93.69 98 LEU A O 1
ATOM 786 N N . ARG A 1 99 ? 3.827 1.243 -34.331 1.00 94.69 99 ARG A N 1
ATOM 787 C CA . ARG A 1 99 ? 4.686 0.063 -34.523 1.00 94.69 99 ARG A CA 1
ATOM 788 C C . ARG A 1 99 ? 5.169 -0.512 -33.189 1.00 94.69 99 ARG A C 1
ATOM 790 O O . ARG A 1 99 ? 6.308 -0.289 -32.786 1.00 94.69 99 ARG A O 1
ATOM 797 N N . ALA A 1 100 ? 4.316 -1.282 -32.513 1.00 95.44 100 ALA A N 1
ATOM 798 C CA . ALA A 1 100 ? 4.586 -1.808 -31.167 1.00 95.44 100 ALA A CA 1
ATOM 799 C C . ALA A 1 100 ? 5.891 -2.629 -31.040 1.00 95.44 100 ALA A C 1
ATOM 801 O O . ALA A 1 100 ? 6.602 -2.530 -30.042 1.00 95.44 100 ALA A O 1
ATOM 802 N N . TYR A 1 101 ? 6.239 -3.437 -32.047 1.00 95.31 101 TYR A N 1
ATOM 803 C CA . TYR A 1 101 ? 7.478 -4.226 -32.011 1.00 95.31 101 TYR A CA 1
ATOM 804 C C . TYR A 1 101 ? 8.730 -3.337 -32.064 1.00 95.31 101 TYR A C 1
ATOM 806 O O . TYR A 1 101 ? 9.673 -3.518 -31.290 1.00 95.31 101 TYR A O 1
ATOM 814 N N . GLU A 1 102 ? 8.727 -2.353 -32.965 1.00 96.44 102 GLU A N 1
ATOM 815 C CA . GLU A 1 102 ? 9.851 -1.440 -33.166 1.00 96.44 102 GLU A CA 1
ATOM 816 C C . GLU A 1 102 ? 10.069 -0.555 -31.931 1.00 96.44 102 GLU A C 1
ATOM 818 O O . GLU A 1 102 ? 11.202 -0.418 -31.465 1.00 96.44 102 GLU A O 1
ATOM 823 N N . THR A 1 103 ? 8.989 -0.032 -31.335 1.00 96.00 103 THR A N 1
ATOM 824 C CA . THR A 1 103 ? 9.062 0.786 -30.114 1.00 96.00 103 THR A CA 1
ATOM 825 C C . THR A 1 103 ? 9.658 0.009 -28.941 1.00 96.00 103 THR A C 1
ATOM 827 O O . THR A 1 103 ? 10.541 0.525 -28.253 1.00 96.00 103 THR A O 1
ATOM 830 N N . LEU A 1 104 ? 9.267 -1.257 -28.749 1.00 96.88 104 LEU A N 1
ATOM 831 C CA . LEU A 1 104 ? 9.848 -2.121 -27.717 1.00 96.88 104 LEU A CA 1
ATOM 832 C C . LEU A 1 104 ? 11.343 -2.373 -27.952 1.00 96.88 104 LEU A C 1
ATOM 834 O O . LEU A 1 104 ? 12.146 -2.239 -27.025 1.00 96.88 104 LEU A O 1
ATOM 838 N N . ARG A 1 105 ? 11.751 -2.704 -29.186 1.00 97.19 105 ARG A N 1
ATOM 839 C CA . ARG A 1 105 ? 13.170 -2.947 -29.516 1.00 97.19 105 ARG A CA 1
ATOM 840 C C . ARG A 1 105 ? 14.016 -1.691 -29.325 1.00 97.19 105 ARG A C 1
ATOM 842 O O . ARG A 1 105 ? 15.117 -1.777 -28.775 1.00 97.19 105 ARG A O 1
ATOM 849 N N . ARG A 1 106 ? 13.486 -0.526 -29.706 1.00 96.25 106 ARG A N 1
ATOM 850 C CA . ARG A 1 106 ? 14.133 0.769 -29.488 1.00 96.25 106 ARG A CA 1
ATOM 851 C C . ARG A 1 106 ? 14.302 1.073 -27.999 1.00 96.25 106 ARG A C 1
ATOM 853 O O . ARG A 1 106 ? 15.424 1.357 -27.592 1.00 96.25 106 ARG A O 1
ATOM 860 N N . ALA A 1 107 ? 13.259 0.916 -27.182 1.00 97.06 107 ALA A N 1
ATOM 861 C CA . ALA A 1 107 ? 13.328 1.150 -25.735 1.00 97.06 107 ALA A CA 1
ATOM 862 C C . ALA A 1 107 ? 14.356 0.237 -25.036 1.00 97.06 107 ALA A C 1
ATOM 864 O O . ALA A 1 107 ? 15.117 0.684 -24.174 1.00 97.06 107 ALA A O 1
ATOM 865 N N . ILE A 1 108 ? 14.438 -1.037 -25.444 1.00 96.44 108 ILE A N 1
ATOM 866 C CA . ILE A 1 108 ? 15.465 -1.970 -24.953 1.00 96.44 108 ILE A CA 1
ATOM 867 C C . ILE A 1 108 ? 16.868 -1.470 -25.324 1.00 96.44 108 ILE A C 1
ATOM 869 O O . ILE A 1 108 ? 17.760 -1.432 -24.471 1.00 96.44 108 ILE A O 1
ATOM 873 N N . SER A 1 109 ? 17.070 -1.069 -26.583 1.00 97.25 109 SER A N 1
ATOM 874 C CA . SER A 1 109 ? 18.361 -0.556 -27.048 1.00 97.25 109 SER A CA 1
ATOM 875 C C . SER A 1 109 ? 18.753 0.746 -26.346 1.00 97.25 109 SER A C 1
ATOM 877 O O . SER A 1 109 ? 19.915 0.909 -25.981 1.00 97.25 109 SER A O 1
ATOM 879 N N . GLU A 1 110 ? 17.808 1.659 -26.124 1.00 96.31 110 GLU A N 1
ATOM 880 C CA . GLU A 1 110 ? 18.020 2.916 -25.399 1.00 96.31 110 GLU A CA 1
ATOM 881 C C . GLU A 1 110 ? 18.428 2.661 -23.949 1.00 96.31 110 GLU A C 1
ATOM 883 O O . GLU A 1 110 ? 19.433 3.209 -23.502 1.00 96.31 110 GLU A O 1
ATOM 888 N N . LYS A 1 111 ? 17.733 1.761 -23.240 1.00 96.94 111 LYS A N 1
ATOM 889 C CA . LYS A 1 111 ? 18.108 1.367 -21.875 1.00 96.94 111 LYS A CA 1
ATOM 890 C C . LYS A 1 111 ? 19.517 0.773 -21.822 1.00 96.94 111 LYS A C 1
ATOM 892 O O . LYS A 1 111 ? 20.285 1.121 -20.930 1.00 96.94 111 LYS A O 1
ATOM 897 N N . ARG A 1 112 ? 19.865 -0.102 -22.775 1.00 96.31 112 ARG A N 1
ATOM 898 C CA . ARG A 1 112 ? 21.187 -0.748 -22.843 1.00 96.31 112 ARG A CA 1
ATOM 899 C C . ARG A 1 112 ? 22.307 0.247 -23.150 1.00 96.31 112 ARG A C 1
ATOM 901 O O . ARG A 1 112 ? 23.366 0.175 -22.541 1.00 96.31 112 ARG A O 1
ATOM 908 N N . LEU A 1 113 ? 22.087 1.153 -24.102 1.00 96.69 113 LEU A N 1
ATOM 909 C CA . LEU A 1 113 ? 23.113 2.076 -24.597 1.00 96.69 113 LEU A CA 1
ATOM 910 C C . LEU A 1 113 ? 23.156 3.413 -23.848 1.00 96.69 113 LEU A C 1
ATOM 912 O O . LEU A 1 113 ? 24.013 4.234 -24.167 1.00 96.69 113 LEU A O 1
ATOM 916 N N . LYS A 1 114 ? 22.273 3.646 -22.867 1.00 96.38 114 LYS A N 1
ATOM 917 C CA . LYS A 1 114 ? 22.181 4.912 -22.124 1.00 96.38 114 LYS A CA 1
ATOM 918 C C . LYS A 1 114 ? 23.537 5.373 -21.583 1.00 96.38 114 LYS A C 1
ATOM 920 O O . LYS A 1 114 ? 23.974 6.464 -21.923 1.00 96.38 114 LYS A O 1
ATOM 925 N N . GLY A 1 115 ? 24.235 4.520 -20.832 1.00 95.94 115 GLY A N 1
ATOM 926 C CA . GLY A 1 115 ? 25.528 4.880 -20.236 1.00 95.94 115 GLY A CA 1
ATOM 927 C C . GLY A 1 115 ? 26.616 5.177 -21.274 1.00 95.94 115 GLY A C 1
ATOM 928 O O . GLY A 1 115 ? 27.352 6.148 -21.135 1.00 95.94 115 GLY A O 1
ATOM 929 N N . PHE A 1 116 ? 26.680 4.392 -22.355 1.00 95.25 116 PHE A N 1
ATOM 930 C CA . PHE A 1 116 ? 27.628 4.637 -23.449 1.00 95.25 116 PHE A CA 1
ATOM 931 C C . PHE A 1 116 ? 27.347 5.968 -24.157 1.00 95.25 116 PHE A C 1
ATOM 933 O O . PHE A 1 116 ? 28.267 6.733 -24.432 1.00 95.25 116 PHE A O 1
ATOM 940 N N . ARG A 1 117 ? 26.071 6.266 -24.425 1.00 94.75 117 ARG A N 1
ATOM 941 C CA . ARG A 1 117 ? 25.658 7.519 -25.066 1.00 94.75 117 ARG A CA 1
ATOM 942 C C . ARG A 1 117 ? 25.919 8.729 -24.175 1.00 94.75 117 ARG A C 1
ATOM 944 O O . ARG A 1 117 ? 26.400 9.732 -24.679 1.00 94.75 117 ARG A O 1
ATOM 951 N N . GLU A 1 118 ? 25.652 8.627 -22.875 1.00 95.12 118 GLU A N 1
ATOM 952 C CA . GLU A 1 118 ? 25.959 9.688 -21.907 1.00 95.12 118 GLU A CA 1
ATOM 953 C C . GLU A 1 118 ? 27.466 9.938 -21.795 1.00 95.12 118 GLU A C 1
ATOM 955 O O . GLU A 1 118 ? 27.881 11.092 -21.761 1.00 95.12 118 GLU A O 1
ATOM 960 N N . LYS A 1 119 ? 28.290 8.881 -21.789 1.00 95.25 119 LYS A N 1
ATOM 961 C CA . LYS A 1 119 ? 29.754 9.007 -21.801 1.00 95.25 119 LYS A CA 1
ATOM 962 C C . LYS A 1 119 ? 30.239 9.714 -23.069 1.00 95.25 119 LYS A C 1
ATOM 964 O O . LYS A 1 119 ? 30.908 10.734 -22.970 1.00 95.25 119 LYS A O 1
ATOM 969 N N . LYS A 1 120 ? 29.822 9.233 -24.243 1.00 94.62 120 LYS A N 1
ATOM 970 C CA . LYS A 1 120 ? 30.220 9.820 -25.529 1.00 94.62 120 LYS A CA 1
ATOM 971 C C . LYS A 1 120 ? 29.743 11.269 -25.686 1.00 94.62 120 LYS A C 1
ATOM 973 O O . LYS A 1 120 ? 30.447 12.086 -26.262 1.00 94.62 120 LYS A O 1
ATOM 978 N N . ALA A 1 121 ? 28.555 11.597 -25.176 1.00 93.81 121 ALA A N 1
ATOM 979 C CA . ALA A 1 121 ? 28.046 12.967 -25.186 1.00 93.81 121 ALA A CA 1
ATOM 980 C C . ALA A 1 121 ? 28.868 13.907 -24.287 1.00 93.81 121 ALA A C 1
ATOM 982 O O . ALA A 1 121 ? 29.033 15.070 -24.637 1.00 93.81 121 ALA A O 1
ATOM 983 N N . LYS A 1 122 ? 29.391 13.415 -23.154 1.00 93.50 122 LYS A N 1
ATOM 984 C CA . LYS A 1 122 ? 30.296 14.183 -22.286 1.00 93.50 122 LYS A CA 1
ATOM 985 C C . LYS A 1 122 ? 31.658 14.398 -22.935 1.00 93.50 122 LYS A C 1
ATOM 987 O O . LYS A 1 122 ? 32.094 15.535 -22.995 1.00 93.50 122 LYS A O 1
ATOM 992 N N . GLU A 1 123 ? 32.264 13.343 -23.479 1.00 92.75 123 GLU A N 1
ATOM 993 C CA . GLU A 1 123 ? 33.551 13.424 -24.190 1.00 92.75 123 GLU A CA 1
ATOM 994 C C . GLU A 1 123 ? 33.469 14.406 -25.367 1.00 92.75 123 GLU A C 1
ATOM 996 O O . GLU A 1 123 ? 34.285 15.312 -25.469 1.00 92.75 123 GLU A O 1
ATOM 1001 N N . ALA A 1 124 ? 32.416 14.325 -26.187 1.00 93.31 124 ALA A N 1
ATOM 1002 C CA . ALA A 1 124 ? 32.209 15.272 -27.283 1.00 93.31 124 ALA A CA 1
ATOM 1003 C C . ALA A 1 124 ? 32.002 16.721 -26.800 1.00 93.31 124 ALA A C 1
ATOM 1005 O O . ALA A 1 124 ? 32.41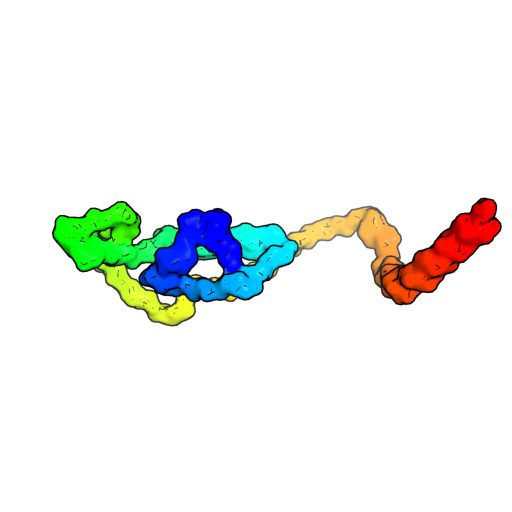1 17.655 -27.480 1.00 93.31 124 ALA A O 1
ATOM 1006 N N . ALA A 1 125 ? 31.361 16.932 -25.645 1.00 90.19 125 ALA A N 1
ATOM 1007 C CA . ALA A 1 125 ? 31.186 18.264 -25.062 1.00 90.19 125 ALA A CA 1
ATOM 1008 C C . ALA A 1 125 ? 32.471 18.813 -24.412 1.00 90.19 125 ALA A C 1
ATOM 1010 O O . ALA A 1 125 ? 32.616 20.028 -24.295 1.00 90.19 125 ALA A O 1
ATOM 1011 N N . GLU A 1 126 ? 33.376 17.934 -23.977 1.00 87.69 126 GLU A N 1
ATOM 1012 C CA . GLU A 1 126 ? 34.713 18.280 -23.484 1.00 87.69 126 GLU A CA 1
ATOM 1013 C C . GLU A 1 126 ? 35.680 18.578 -24.639 1.00 87.69 126 GLU A C 1
ATOM 1015 O O . GLU A 1 126 ? 36.460 19.510 -24.520 1.00 87.69 126 GLU A O 1
ATOM 1020 N N . GLU A 1 127 ? 35.584 17.869 -25.769 1.00 83.00 127 GLU A N 1
ATOM 1021 C CA . GLU A 1 127 ? 36.358 18.151 -26.994 1.00 83.00 127 GLU A CA 1
ATOM 1022 C C . GLU A 1 127 ? 35.924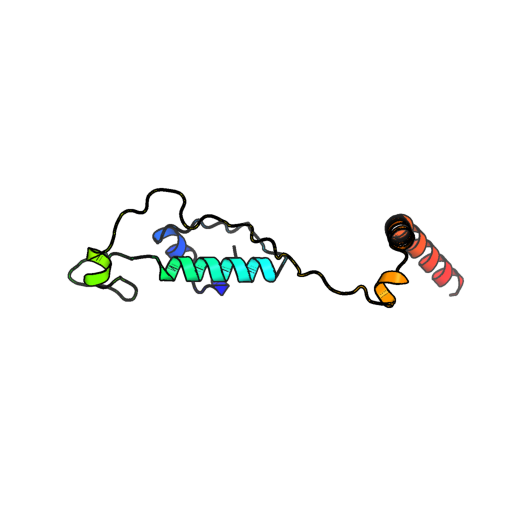 19.441 -27.713 1.00 83.00 127 GLU A C 1
ATOM 1024 O O . GLU A 1 127 ? 36.709 20.045 -28.439 1.00 83.00 127 GLU A O 1
ATOM 1029 N N . LEU A 1 128 ? 34.667 19.859 -27.539 1.00 78.56 128 LEU A N 1
ATOM 1030 C CA . LEU A 1 128 ? 34.128 21.118 -28.074 1.00 78.56 128 LEU A CA 1
ATOM 1031 C C . LEU A 1 128 ? 34.452 22.347 -27.204 1.00 78.56 128 LEU A C 1
ATOM 1033 O O . LEU A 1 128 ? 34.082 23.460 -27.584 1.00 78.56 128 LEU A O 1
ATOM 1037 N N . LYS A 1 129 ? 35.085 22.149 -26.043 1.00 55.78 129 LYS A N 1
ATOM 1038 C CA . LYS A 1 129 ? 35.557 23.203 -25.136 1.00 55.78 129 LYS A CA 1
ATOM 1039 C C . LYS A 1 129 ? 37.034 23.497 -25.354 1.00 55.78 129 LYS A C 1
ATOM 1041 O O . LYS A 1 129 ? 37.378 24.689 -25.205 1.00 55.78 129 LYS A O 1
#

Radius of gyration: 27.05 Å; chains: 1; bounding box: 64×40×70 Å

Foldseek 3Di:
DPCVLLVDDQVNCVVQPHDDDPVDDDPDPVVVVVVSVVVVVVLVPRAADAPDPVDRDPSHHDPVVVVVDDDDPDDDPDDDDDDDDDDDDDDDPVNVVDPVVVVVVVVVVCVVCVVVVVVVVVVVVVVVD

InterPro domains:
  IPR001380 Large ribosomal subunit protein eL13 [PF01294] (5-107)
  IPR001380 Large ribosomal subunit protein eL13 [PTHR11722] (5-126)

Secondary structure (DSSP, 8-state):
--GGGGT--HHHHHHTT----SS-----HHHHHHHHHHHHHHHHH--PPPSSTTS--TTPPPHHHHHH--PPPS-SS--------PPP-PPPHHHHH--HHHHHHHHHHHHHHHHHHHHHHHHHHHHT-